Protein 7W27 (pdb70)

Radius of gyration: 15.45 Å; Cα contacts (8 Å, |Δi|>4): 98; chains: 1; bounding box: 29×30×53 Å

Structure (mmCIF, N/CA/C/O backbone):
data_7W27
#
_entry.id   7W27
#
_cell.length_a   51.680
_cell.length_b   61.592
_cell.length_c   135.881
_cell.angle_alpha   90.000
_cell.angle_beta   90.000
_cell.angle_gamma   90.000
#
_symmetry.space_group_name_H-M   'C 2 2 21'
#
loop_
_entity.id
_entity.type
_entity.pdbx_description
1 polymer "DNA (5'-D(P*GP*GP*AP*CP*CP*CP*AP*CP*GP*CP*AP*GP*C)-3')"
2 polymer "DNA (5'-D(P*GP*GP*CP*TP*GP*CP*GP*TP*GP*GP*GP*TP*C)-3')"
3 polymer 'BEN domain-containing protein 3'
4 water water
#
loop_
_atom_site.group_PDB
_atom_site.id
_atom_site.type_symbol
_atom_site.label_atom_id
_atom_site.label_alt_id
_atom_site.label_comp_id
_atom_site.label_asym_id
_atom_site.label_entity_id
_atom_site.label_seq_id
_atom_site.pdbx_PDB_ins_code
_atom_site.Cartn_x
_atom_site.Cartn_y
_atom_site.Cartn_z
_atom_site.occupancy
_atom_site.B_iso_or_equiv
_atom_site.auth_seq_id
_atom_site.auth_comp_id
_atom_site.auth_asym_id
_atom_site.auth_atom_id
_atom_site.pdbx_PDB_model_num
ATOM 537 N N . VAL C 3 1 ? 12.388 -7.070 14.901 1.00 83.13 715 VAL C N 1
ATOM 538 C CA . VAL C 3 1 ? 12.145 -5.921 14.036 1.00 80.80 715 VAL C CA 1
ATOM 539 C C . VAL C 3 1 ? 11.040 -6.244 13.028 1.00 78.48 715 VAL C C 1
ATOM 540 O O . VAL C 3 1 ? 11.265 -6.994 12.075 1.00 78.43 715 VAL C O 1
ATOM 544 N N . PRO C 3 2 ? 9.843 -5.699 13.254 1.00 75.08 716 PRO C N 1
ATOM 545 C CA . PRO C 3 2 ? 8.732 -5.948 12.324 1.00 73.22 716 PRO C CA 1
ATOM 546 C C . PRO C 3 2 ? 9.051 -5.449 10.921 1.00 70.63 716 PRO C C 1
ATOM 547 O O . PRO C 3 2 ? 9.681 -4.404 10.738 1.00 72.48 716 PRO C O 1
ATOM 551 N N . SER C 3 3 ? 8.601 -6.215 9.917 1.00 64.67 717 SER C N 1
ATOM 552 C CA . SER C 3 3 ? 8.870 -5.876 8.526 1.00 58.66 717 SER C CA 1
ATOM 553 C C . SER C 3 3 ? 8.004 -4.697 8.085 1.00 54.46 717 SER C C 1
ATOM 554 O O . SER C 3 3 ? 6.841 -4.593 8.487 1.00 54.66 717 SER C O 1
ATOM 557 N N . PRO C 3 4 ? 8.544 -3.804 7.249 1.00 49.98 718 PRO C N 1
ATOM 558 C CA . PRO C 3 4 ? 7.717 -2.718 6.698 1.00 47.13 718 PRO C CA 1
ATOM 559 C C . PRO C 3 4 ? 6.682 -3.192 5.687 1.00 44.35 718 PRO C C 1
ATOM 560 O O . PRO C 3 4 ? 5.757 -2.432 5.367 1.00 45.60 718 PRO C O 1
ATOM 564 N N . TYR C 3 5 ? 6.810 -4.412 5.170 1.00 37.93 719 TYR C N 1
ATOM 565 C CA . TYR C 3 5 ? 5.840 -4.958 4.231 1.00 33.06 719 TYR C CA 1
ATOM 566 C C . TYR C 3 5 ? 4.597 -5.511 4.913 1.00 32.73 719 TYR C C 1
ATOM 567 O O . TYR C 3 5 ? 3.688 -5.976 4.218 1.00 35.12 719 TYR C O 1
ATOM 576 N N . LEU C 3 6 ? 4.528 -5.484 6.242 1.00 32.14 720 LEU C N 1
ATOM 577 C CA . LEU C 3 6 ? 3.386 -6.080 6.918 1.00 34.11 720 LEU C CA 1
ATOM 578 C C . LEU C 3 6 ? 2.139 -5.246 6.655 1.00 34.06 720 LEU C C 1
ATOM 579 O O . LEU C 3 6 ? 2.197 -4.013 6.603 1.00 37.48 720 LEU C O 1
ATOM 584 N N . LEU C 3 7 ? 1.010 -5.928 6.468 1.00 31.85 721 LEU C N 1
ATOM 585 C CA . LEU C 3 7 ? -0.273 -5.285 6.230 1.00 32.52 721 LEU C CA 1
ATOM 586 C C . LEU C 3 7 ? -1.151 -5.420 7.468 1.00 34.35 721 LEU C C 1
ATOM 587 O O . LEU C 3 7 ? -1.194 -6.483 8.096 1.00 34.29 721 LEU C O 1
ATOM 592 N N . SER C 3 8 ? -1.842 -4.337 7.819 1.00 35.48 722 SER C N 1
ATOM 593 C CA . SER C 3 8 ? -2.770 -4.375 8.937 1.00 36.06 722 SER C CA 1
ATOM 594 C C . SER C 3 8 ? -3.937 -5.307 8.622 1.00 37.45 722 SER C C 1
ATOM 595 O O . SER C 3 8 ? -4.209 -5.637 7.465 1.00 33.98 722 SER C O 1
ATOM 598 N N . ASP C 3 9 ? -4.632 -5.734 9.676 1.00 36.94 723 ASP C N 1
ATOM 599 C CA . ASP C 3 9 ? -5.834 -6.539 9.486 1.00 40.51 723 ASP C CA 1
ATOM 600 C C . ASP C 3 9 ? -6.825 -5.836 8.568 1.00 39.66 723 ASP C C 1
ATOM 601 O O . ASP C 3 9 ? -7.448 -6.471 7.710 1.00 39.97 723 ASP C O 1
ATOM 606 N N . LYS C 3 10 ? -6.978 -4.519 8.734 1.00 37.43 724 LYS C N 1
ATOM 607 C CA . LYS C 3 10 ? -7.898 -3.766 7.891 1.00 34.37 724 LYS C CA 1
ATOM 608 C C . LYS C 3 10 ? -7.452 -3.785 6.434 1.00 33.63 724 LYS C C 1
ATOM 609 O O . LYS C 3 10 ? -8.277 -3.959 5.529 1.00 32.65 724 LYS C O 1
ATOM 615 N N . GLU C 3 11 ? -6.149 -3.618 6.185 1.00 31.61 725 GLU C N 1
ATOM 616 C CA . GLU C 3 11 ? -5.659 -3.651 4.811 1.00 31.77 725 GLU C CA 1
ATOM 617 C C . GLU C 3 11 ? -5.865 -5.023 4.184 1.00 31.64 725 GLU C C 1
ATOM 618 O O . GLU C 3 11 ? -6.274 -5.127 3.019 1.00 31.12 725 GLU C O 1
ATOM 624 N N . VAL C 3 12 ? -5.590 -6.084 4.940 1.00 30.00 726 VAL C N 1
ATOM 625 C CA . VAL C 3 12 ? -5.791 -7.437 4.428 1.00 27.91 726 VAL C CA 1
ATOM 626 C C . VAL C 3 12 ? -7.257 -7.651 4.088 1.00 28.65 726 VAL C C 1
ATOM 627 O O . VAL C 3 12 ? -7.595 -8.171 3.019 1.00 28.45 726 VAL C O 1
ATOM 631 N N . ARG C 3 13 ? -8.148 -7.243 4.995 1.00 27.60 727 ARG C N 1
ATOM 632 C CA . ARG C 3 13 ? -9.575 -7.399 4.748 1.00 32.34 727 ARG C CA 1
ATOM 633 C C . ARG C 3 13 ? -10.007 -6.663 3.483 1.00 32.83 727 ARG C C 1
ATOM 634 O O . ARG C 3 13 ? -10.749 -7.215 2.666 1.00 32.99 727 ARG C O 1
ATOM 642 N N . GLU C 3 14 ? -9.524 -5.432 3.282 1.00 29.31 728 GLU C N 1
ATOM 643 C CA . GLU C 3 14 ? -9.897 -4.699 2.073 1.00 29.44 728 GLU C CA 1
ATOM 644 C C . GLU C 3 14 ? -9.429 -5.403 0.804 1.00 28.64 728 GLU C C 1
ATOM 645 O O . GLU C 3 14 ? -10.096 -5.310 -0.237 1.00 30.98 728 GLU C O 1
ATOM 651 N N . ILE C 3 15 ? -8.289 -6.101 0.865 1.00 24.53 729 ILE C N 1
ATOM 652 C CA . ILE C 3 15 ? -7.827 -6.875 -0.286 1.00 23.79 729 ILE C CA 1
ATOM 653 C C . ILE C 3 15 ? -8.662 -8.140 -0.454 1.00 23.91 729 ILE C C 1
ATOM 654 O O . ILE C 3 15 ? -9.054 -8.497 -1.574 1.00 24.29 729 ILE C O 1
ATOM 659 N N . VAL C 3 16 ? -8.954 -8.833 0.653 1.00 23.71 730 VAL C N 1
ATOM 660 C CA . VAL C 3 16 ? -9.776 -10.042 0.592 1.00 24.19 730 VAL C CA 1
ATOM 661 C C . VAL C 3 16 ? -11.140 -9.732 -0.011 1.00 24.19 730 VAL C C 1
ATOM 662 O O . VAL C 3 16 ? -11.665 -10.497 -0.833 1.00 25.64 730 VAL C O 1
ATOM 666 N N . GLN C 3 17 ? -11.737 -8.611 0.393 1.00 25.56 731 GLN C N 1
ATOM 667 C CA . GLN C 3 17 ? -13.077 -8.259 -0.064 1.00 28.82 731 GLN C CA 1
ATOM 668 C C . GLN C 3 17 ? -13.146 -8.053 -1.570 1.00 28.29 731 GLN C C 1
ATOM 669 O O . GLN C 3 17 ? -14.237 -8.126 -2.141 1.00 30.63 731 GLN C O 1
ATOM 675 N N . GLN C 3 18 ? -12.013 -7.813 -2.225 1.00 27.60 732 GLN C N 1
ATOM 676 C CA . GLN C 3 18 ? -11.966 -7.660 -3.671 1.00 26.88 732 GLN C CA 1
ATOM 677 C C . GLN C 3 18 ? -11.494 -8.925 -4.371 1.00 24.74 732 GLN C C 1
ATOM 678 O O . GLN C 3 18 ? -11.474 -8.967 -5.605 1.00 27.31 732 GLN C O 1
ATOM 684 N N . SER C 3 19 ? -11.120 -9.953 -3.621 1.00 23.60 733 SER C N 1
ATOM 685 C CA . SER C 3 19 ? -10.476 -11.133 -4.184 1.00 22.23 733 SER C CA 1
ATOM 686 C C . SER C 3 19 ? -11.519 -12.147 -4.640 1.00 21.16 733 SER C C 1
ATOM 687 O O . SER C 3 19 ? -12.358 -12.593 -3.845 1.00 24.18 733 SER C O 1
ATOM 690 N N . LEU C 3 20 ? -11.443 -12.535 -5.914 1.00 20.78 734 LEU C N 1
ATOM 691 C CA . LEU C 3 20 ? -12.400 -13.484 -6.472 1.00 21.10 734 LEU C CA 1
ATOM 692 C C . LEU C 3 20 ? -12.125 -14.920 -6.053 1.00 18.18 734 LEU C C 1
ATOM 693 O O . LEU C 3 20 ? -13.036 -15.760 -6.123 1.00 22.09 734 LEU C O 1
ATOM 698 N N . SER C 3 21 ? -10.895 -15.218 -5.637 1.00 19.84 735 SER C N 1
ATOM 699 C CA . SER C 3 21 ? -10.453 -16.571 -5.351 1.00 19.08 735 SER C CA 1
ATOM 700 C C . SER C 3 21 ? -9.179 -16.441 -4.533 1.00 18.99 735 SER C C 1
ATOM 701 O O . SER C 3 21 ? -8.586 -15.362 -4.450 1.00 18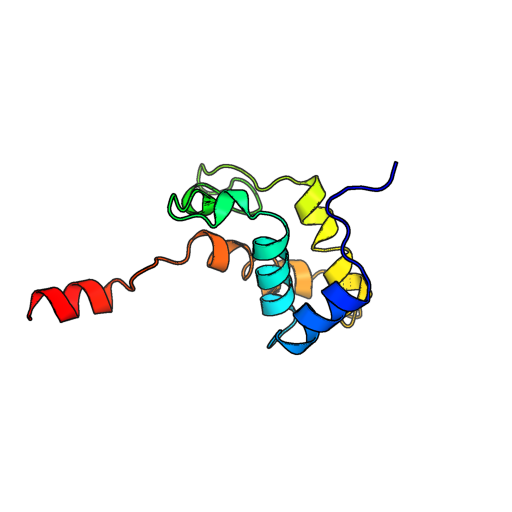.79 735 SER C O 1
ATOM 704 N N . VAL C 3 22 ? -8.750 -17.562 -3.943 1.00 17.61 736 VAL C N 1
ATOM 705 C CA . VAL C 3 22 ? -7.489 -17.559 -3.206 1.00 16.81 736 VAL C CA 1
ATOM 706 C C . VAL C 3 22 ? -6.326 -17.248 -4.144 1.00 16.50 736 VAL C C 1
ATOM 707 O O . VAL C 3 22 ? -5.383 -16.527 -3.771 1.00 17.06 736 VAL C O 1
ATOM 711 N N . GLY C 3 23 ? -6.401 -17.717 -5.393 1.00 17.94 737 GLY C N 1
ATOM 712 C CA . GLY C 3 23 ? -5.375 -17.371 -6.364 1.00 18.32 737 GLY C CA 1
ATOM 713 C C . GLY C 3 23 ? -5.344 -15.883 -6.666 1.00 16.74 737 GLY C C 1
ATOM 714 O O . GLY C 3 23 ? -4.272 -15.281 -6.743 1.00 17.22 737 GLY C O 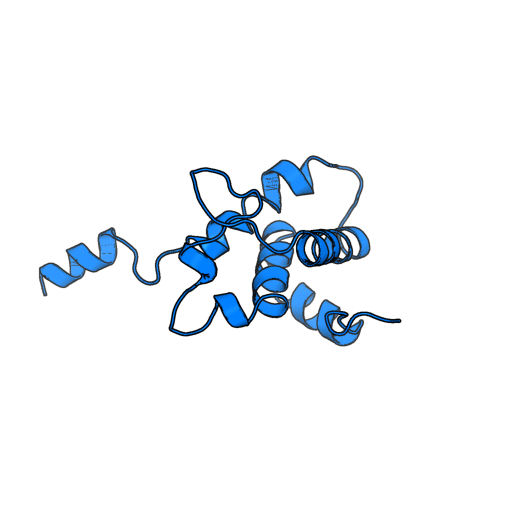1
ATOM 715 N N . ASN C 3 24 ? -6.521 -15.264 -6.814 1.00 18.26 738 ASN C N 1
ATOM 716 C CA . ASN C 3 24 ? -6.579 -13.818 -7.036 1.00 18.75 738 ASN C CA 1
ATOM 717 C C . ASN C 3 24 ? -6.081 -13.048 -5.813 1.00 16.02 738 ASN C C 1
ATOM 718 O O . ASN C 3 24 ? -5.434 -12.003 -5.951 1.00 18.30 738 ASN C O 1
ATOM 723 N N . PHE C 3 25 ? -6.349 -13.554 -4.608 1.00 15.92 739 PHE C N 1
ATOM 724 C CA . PHE C 3 25 ? -5.806 -12.928 -3.402 1.00 17.30 739 PHE C CA 1
ATOM 725 C C . PHE C 3 25 ? -4.282 -12.896 -3.453 1.00 16.65 739 PHE C C 1
ATOM 726 O O . PHE C 3 25 ? -3.659 -11.858 -3.187 1.00 17.70 739 PHE C O 1
ATOM 734 N N . ALA C 3 26 ? -3.664 -14.028 -3.815 1.00 17.45 740 ALA C N 1
ATOM 735 C CA . ALA C 3 26 ? -2.210 -14.065 -3.948 1.00 16.71 740 ALA C CA 1
ATOM 736 C C . ALA C 3 26 ? -1.715 -13.032 -4.954 1.00 18.32 740 ALA C C 1
ATOM 737 O O . ALA C 3 26 ? -0.718 -12.335 -4.703 1.00 18.56 740 ALA C O 1
ATOM 739 N N . ALA C 3 27 ? -2.387 -12.929 -6.105 1.00 17.08 741 ALA C N 1
ATOM 740 C CA . ALA C 3 27 ? -1.985 -11.946 -7.111 1.00 18.45 741 ALA C CA 1
ATOM 741 C C . ALA C 3 27 ? -2.152 -10.516 -6.615 1.00 17.25 741 ALA C C 1
ATOM 742 O O . ALA C 3 27 ? -1.324 -9.643 -6.923 1.00 19.40 741 ALA C O 1
ATOM 744 N N . ARG C 3 28 ? -3.235 -10.237 -5.882 1.00 17.42 742 ARG C N 1
ATOM 745 C CA . ARG C 3 28 ? -3.420 -8.886 -5.360 1.00 18.99 742 ARG C CA 1
ATOM 746 C C . ARG C 3 28 ? -2.360 -8.558 -4.313 1.00 18.78 742 ARG C C 1
ATOM 747 O O . ARG C 3 28 ? -1.859 -7.426 -4.263 1.00 21.12 742 ARG C O 1
ATOM 755 N N . LEU C 3 29 ? -1.970 -9.551 -3.497 1.00 17.17 743 LEU C N 1
ATOM 756 C CA . LEU C 3 29 ? -0.902 -9.326 -2.524 1.00 18.91 743 LEU C CA 1
ATOM 757 C C . LEU C 3 29 ? 0.420 -9.064 -3.234 1.00 18.81 743 LEU C C 1
ATOM 758 O O . LEU C 3 29 ? 1.215 -8.219 -2.799 1.00 19.01 743 LEU C O 1
ATOM 763 N N . LEU C 3 30 ? 0.674 -9.794 -4.326 1.00 19.34 744 LEU C N 1
ATOM 764 C CA . LEU C 3 30 ? 1.866 -9.563 -5.138 1.00 17.84 744 LEU C CA 1
ATOM 765 C C . LEU C 3 30 ? 1.959 -8.101 -5.572 1.00 17.45 744 LEU C C 1
ATOM 766 O O . LEU C 3 30 ? 3.004 -7.457 -5.412 1.00 19.49 744 LEU C O 1
ATOM 771 N N . VAL C 3 31 ? 0.866 -7.556 -6.118 1.00 18.90 745 VAL C N 1
ATOM 772 C CA . VAL C 3 31 ? 0.880 -6.165 -6.573 1.00 20.53 745 VAL C CA 1
ATOM 773 C C . VAL C 3 31 ? 1.137 -5.215 -5.408 1.00 20.69 745 VAL C C 1
ATOM 774 O O . VAL C 3 31 ? 1.914 -4.261 -5.528 1.00 23.27 745 VAL C O 1
ATOM 778 N N . ARG C 3 32 ? 0.503 -5.472 -4.261 1.00 21.08 746 ARG C N 1
ATOM 779 C CA . ARG C 3 32 ? 0.639 -4.608 -3.094 1.00 22.35 746 ARG C CA 1
ATOM 780 C C . ARG C 3 32 ? 2.051 -4.657 -2.517 1.00 22.54 746 ARG C C 1
ATOM 781 O O . ARG C 3 32 ? 2.579 -3.634 -2.060 1.00 25.56 746 ARG C O 1
ATOM 789 N N . LEU C 3 33 ? 2.675 -5.837 -2.524 1.00 23.95 7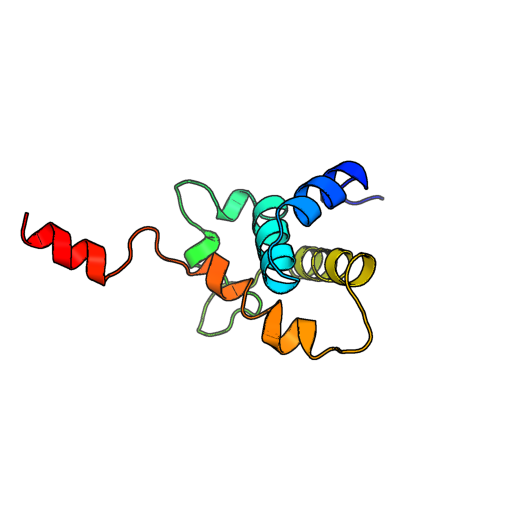47 LEU C N 1
ATOM 790 C CA . LEU C 3 33 ? 3.978 -6.032 -1.894 1.00 22.48 747 LEU C CA 1
ATOM 791 C C . LEU C 3 33 ? 5.163 -5.767 -2.813 1.00 24.19 747 LEU C C 1
ATOM 792 O O . LEU C 3 33 ? 6.287 -5.608 -2.307 1.00 24.73 747 LEU C O 1
ATOM 797 N N . PHE C 3 34 ? 4.948 -5.714 -4.131 1.00 24.73 748 PHE C N 1
ATOM 798 C CA . PHE C 3 34 ? 6.003 -5.464 -5.116 1.00 24.38 748 PHE C CA 1
ATOM 799 C C . PHE C 3 34 ? 5.660 -4.258 -5.990 1.00 24.85 748 PHE C C 1
ATOM 800 O O . PHE C 3 34 ? 5.644 -4.367 -7.223 1.00 22.88 748 PHE C O 1
ATOM 808 N N . PRO C 3 35 ? 5.388 -3.091 -5.395 1.00 26.77 749 PRO C N 1
ATOM 809 C CA . PRO C 3 35 ? 5.040 -1.924 -6.229 1.00 28.49 749 PRO C CA 1
ATOM 810 C C . PRO C 3 35 ? 6.096 -1.588 -7.270 1.00 29.87 749 PRO C C 1
ATOM 811 O O . PRO C 3 35 ? 5.753 -1.131 -8.369 1.00 30.19 749 PRO C O 1
ATOM 815 N N . GLU C 3 36 ? 7.373 -1.827 -6.967 1.00 30.7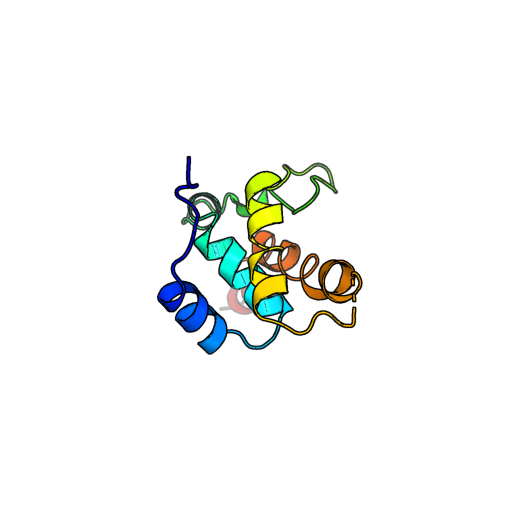2 750 GLU C N 1
ATOM 816 C CA . GLU C 3 36 ? 8.438 -1.512 -7.911 1.00 30.65 750 GLU C CA 1
ATOM 817 C C . GLU C 3 36 ? 8.320 -2.312 -9.207 1.00 30.14 750 GLU C C 1
ATOM 818 O O . GLU C 3 36 ? 8.926 -1.928 -10.218 1.00 30.82 750 GLU C O 1
ATOM 824 N N . LEU C 3 37 ? 7.547 -3.405 -9.211 1.00 26.27 751 LEU C N 1
ATOM 825 C CA . LEU C 3 37 ? 7.391 -4.217 -10.413 1.00 25.40 751 LEU C CA 1
ATOM 826 C C . LEU C 3 37 ? 6.169 -3.843 -11.239 1.00 27.12 751 LEU C C 1
ATOM 827 O O . LEU C 3 37 ? 6.014 -4.356 -12.356 1.00 26.50 751 LEU C O 1
ATOM 832 N N . PHE C 3 38 ? 5.314 -2.959 -10.731 1.00 25.13 752 PHE C N 1
ATOM 833 C CA . PHE C 3 38 ? 4.035 -2.652 -11.360 1.00 25.48 752 PHE C CA 1
ATOM 834 C C . PHE C 3 38 ? 3.899 -1.175 -11.714 1.00 29.16 752 PHE C C 1
ATOM 835 O O . PHE C 3 38 ? 2.790 -0.640 -11.779 1.00 30.72 752 PHE C O 1
ATOM 843 N N . THR C 3 39 ? 5.027 -0.508 -11.945 1.00 31.43 753 THR C N 1
ATOM 844 C CA . THR C 3 39 ? 5.030 0.835 -12.497 1.00 32.66 753 THR C CA 1
ATOM 845 C C . THR C 3 39 ? 4.861 0.757 -14.009 1.00 34.73 753 THR C C 1
ATOM 846 O O . THR C 3 39 ? 4.712 -0.323 -14.590 1.00 35.14 753 THR C O 1
ATOM 850 N N . ALA C 3 40 ? 4.912 1.918 -14.665 1.00 36.59 754 ALA C N 1
ATOM 851 C CA . ALA C 3 40 ? 4.843 1.934 -16.121 1.00 37.92 754 ALA C CA 1
ATOM 852 C C . ALA C 3 40 ? 6.047 1.261 -16.777 1.00 39.39 754 ALA C C 1
ATOM 853 O O . ALA C 3 40 ? 5.977 0.932 -17.967 1.00 41.19 754 ALA C O 1
ATOM 855 N N . GLU C 3 41 ? 7.140 1.033 -16.036 1.00 39.00 755 GLU C N 1
ATOM 856 C CA . GLU C 3 41 ? 8.264 0.284 -16.596 1.00 41.08 755 GLU C CA 1
ATOM 857 C C . GLU C 3 41 ? 7.966 -1.202 -16.738 1.00 37.31 755 GLU C C 1
ATOM 858 O O . GLU C 3 41 ? 8.673 -1.889 -17.484 1.00 39.49 755 GLU C O 1
ATOM 864 N N . ASN C 3 42 ? 6.975 -1.720 -16.015 1.00 33.29 756 ASN C N 1
ATOM 865 C CA . ASN C 3 42 ? 6.599 -3.131 -16.104 1.00 33.03 756 ASN C CA 1
ATOM 866 C C . ASN C 3 42 ? 7.789 -4.057 -15.854 1.00 30.83 756 ASN C C 1
ATOM 867 O O . ASN C 3 42 ? 8.027 -5.019 -16.587 1.00 31.00 756 ASN C O 1
ATOM 872 N N . LEU C 3 43 ? 8.547 -3.766 -14.792 1.00 29.68 757 LEU C N 1
ATOM 873 C CA . LEU C 3 43 ? 9.670 -4.635 -14.453 1.00 29.28 757 LEU C CA 1
ATOM 874 C C . LEU C 3 43 ? 9.215 -6.048 -14.107 1.00 26.27 757 LEU C C 1
ATOM 875 O O . LEU C 3 43 ? 10.019 -6.985 -14.207 1.00 28.00 757 LEU C O 1
ATOM 880 N N . ARG C 3 44 ? 7.938 -6.211 -13.728 1.00 24.35 758 ARG C N 1
ATOM 881 C CA . ARG C 3 44 ? 7.346 -7.524 -13.475 1.00 21.65 758 ARG C CA 1
ATOM 882 C C . ARG C 3 44 ? 7.599 -8.507 -14.612 1.00 24.83 758 ARG C C 1
ATOM 883 O O . ARG C 3 44 ? 7.692 -9.718 -14.374 1.00 23.89 758 ARG C O 1
ATOM 891 N N . LEU C 3 45 ? 7.671 -8.018 -15.855 1.00 24.05 759 LEU C N 1
ATOM 892 C CA . LEU C 3 45 ? 7.846 -8.902 -17.003 1.00 25.16 759 LEU C CA 1
ATOM 893 C C . LEU C 3 45 ? 9.168 -9.648 -16.959 1.00 26.58 759 LEU C C 1
ATOM 894 O O . LEU C 3 45 ? 9.330 -10.641 -17.678 1.00 27.71 759 LEU C O 1
ATOM 899 N N . GLN C 3 46 ? 10.114 -9.188 -16.147 1.00 27.41 760 GLN C N 1
ATOM 900 C CA . GLN C 3 46 ? 11.411 -9.833 -16.025 1.00 28.23 760 GLN C CA 1
ATOM 901 C C . GLN C 3 46 ? 11.473 -10.840 -14.883 1.00 25.11 760 GLN C C 1
ATOM 902 O O . GLN C 3 46 ? 12.531 -11.440 -14.672 1.00 27.70 760 GLN C O 1
ATOM 908 N N . TYR C 3 47 ? 10.384 -11.037 -14.144 1.00 24.57 761 TYR C N 1
ATOM 909 C CA . TYR C 3 47 ? 10.384 -11.857 -12.940 1.00 25.01 761 TYR C CA 1
ATOM 910 C C . TYR C 3 47 ? 9.330 -12.945 -13.024 1.00 24.07 761 TYR C C 1
ATOM 911 O O . TYR C 3 47 ? 8.286 -12.776 -13.660 1.00 24.40 761 TYR C O 1
ATOM 920 N N . ASN C 3 48 ? 9.596 -14.053 -12.328 1.00 21.71 762 ASN C N 1
ATOM 921 C CA . ASN C 3 48 ? 8.547 -14.980 -11.918 1.00 22.11 762 ASN C CA 1
ATOM 922 C C . ASN C 3 48 ? 8.890 -15.498 -10.523 1.00 19.83 762 ASN C C 1
ATOM 923 O O . ASN C 3 48 ? 9.889 -15.099 -9.910 1.00 21.86 762 ASN C O 1
ATOM 928 N N . HIS C 3 49 ? 8.054 -16.389 -9.999 1.00 19.45 763 HIS C N 1
ATOM 929 C CA . HIS C 3 49 ? 8.221 -16.749 -8.594 1.00 18.94 763 HIS C CA 1
ATOM 930 C C . HIS C 3 49 ? 9.501 -17.534 -8.327 1.00 19.81 763 HIS C C 1
ATOM 931 O O . HIS C 3 49 ? 9.968 -17.556 -7.183 1.00 23.77 763 HIS C O 1
ATOM 938 N N . SER C 3 50 ? 10.073 -18.181 -9.342 1.00 22.01 764 SER C N 1
ATOM 939 C CA . SER C 3 50 ? 11.144 -19.147 -9.131 1.00 23.86 764 SER C CA 1
ATOM 940 C C . SER C 3 50 ? 12.431 -18.830 -9.877 1.00 23.34 764 SER C C 1
ATOM 941 O O . SER C 3 50 ? 13.449 -19.494 -9.631 1.00 25.96 764 SER C O 1
ATOM 944 N N . GLY C 3 51 ? 12.419 -17.856 -10.786 1.00 25.57 765 GLY C N 1
ATOM 945 C CA . GLY C 3 51 ? 13.534 -17.675 -11.688 1.00 27.06 765 GLY C CA 1
ATOM 946 C C . GLY C 3 51 ? 13.592 -18.674 -12.822 1.00 27.96 765 GLY C C 1
ATOM 947 O O . GLY C 3 51 ? 14.623 -18.760 -13.499 1.00 31.36 765 GLY C O 1
ATOM 948 N N . ALA C 3 52 ? 12.522 -19.438 -13.041 1.00 28.64 766 ALA C N 1
ATOM 949 C CA . ALA C 3 52 ? 12.465 -20.369 -14.158 1.00 28.22 766 ALA C CA 1
ATOM 950 C C . ALA C 3 52 ? 12.461 -19.598 -15.471 1.00 28.57 766 ALA C C 1
ATOM 951 O O . ALA C 3 52 ? 12.179 -18.398 -15.515 1.00 28.98 766 ALA C O 1
ATOM 953 N N . CYS C 3 53 ? 12.774 -20.313 -16.553 1.00 29.46 767 CYS C N 1
ATOM 954 C CA . CYS C 3 53 ? 12.781 -19.736 -17.901 1.00 33.25 767 CYS C CA 1
ATOM 955 C C . CYS C 3 53 ? 13.733 -18.542 -17.995 1.00 38.42 767 CYS C C 1
ATOM 956 O O . CYS C 3 53 ? 13.449 -17.551 -18.669 1.00 40.74 767 CYS C O 1
ATOM 959 N N . ASN C 3 54 ? 14.864 -18.638 -17.292 1.00 42.52 768 ASN C N 1
ATOM 960 C CA . ASN C 3 54 ? 15.932 -17.633 -17.332 1.00 44.64 768 ASN C CA 1
ATOM 961 C C . ASN C 3 54 ? 15.444 -16.238 -16.950 1.00 41.48 768 ASN C C 1
ATOM 962 O O . ASN C 3 54 ? 15.879 -15.233 -17.515 1.00 45.33 768 ASN C O 1
ATOM 967 N N . LYS C 3 55 ? 14.545 -16.167 -15.978 1.00 35.62 769 LYS C N 1
ATOM 968 C CA . LYS C 3 55 ? 14.071 -14.892 -15.465 1.00 32.47 769 LYS C CA 1
ATOM 969 C C . LYS C 3 55 ? 14.584 -14.674 -14.046 1.00 32.28 769 LYS C C 1
ATOM 970 O O . LYS C 3 55 ? 15.173 -15.564 -13.428 1.00 33.61 769 LYS C O 1
ATOM 976 N N . LYS C 3 56 ? 14.403 -13.450 -13.560 1.00 31.25 770 LYS C N 1
ATOM 977 C CA . LYS C 3 56 ? 14.727 -13.122 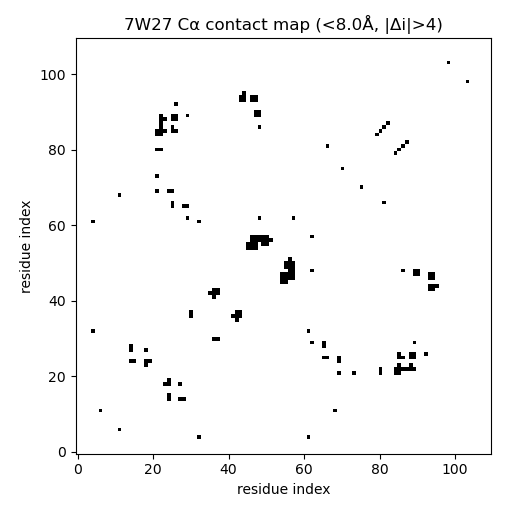-12.182 1.00 30.34 770 LYS C CA 1
ATOM 978 C C . LYS C 3 56 ? 13.664 -13.690 -11.252 1.00 28.63 770 LYS C C 1
ATOM 979 O O . LYS C 3 56 ? 12.517 -13.926 -11.646 1.00 28.83 770 LYS C O 1
ATOM 985 N N . GLN C 3 57 ? 14.057 -13.900 -9.999 1.00 28.14 771 GLN C N 1
ATOM 986 C CA . GLN C 3 57 ? 13.207 -14.526 -8.998 1.00 28.21 771 GLN C CA 1
ATOM 987 C C . GLN C 3 57 ? 12.625 -13.466 -8.069 1.00 23.64 771 GLN C C 1
ATOM 988 O O . GLN C 3 57 ? 13.353 -12.583 -7.596 1.00 24.62 771 GLN C O 1
ATOM 994 N N . LEU C 3 58 ? 11.317 -13.549 -7.811 1.00 21.80 772 LEU C N 1
ATOM 995 C CA . LEU C 3 58 ? 10.692 -12.639 -6.854 1.00 21.04 772 LEU C CA 1
ATOM 996 C C . LEU C 3 58 ? 11.341 -12.815 -5.490 1.00 20.66 772 LEU C C 1
ATOM 997 O O . LEU C 3 58 ? 11.661 -13.938 -5.087 1.00 22.01 772 LEU C O 1
ATOM 1002 N N . ASP C 3 59 ? 11.549 -11.690 -4.781 1.00 20.73 773 ASP C N 1
ATOM 1003 C CA . ASP C 3 59 ? 12.060 -11.682 -3.407 1.00 20.75 773 ASP C CA 1
ATOM 1004 C C . ASP C 3 59 ? 11.502 -12.858 -2.616 1.00 23.07 773 ASP C C 1
ATOM 1005 O O . ASP C 3 59 ? 10.307 -12.871 -2.296 1.00 21.73 773 ASP C O 1
ATOM 1010 N N . PRO C 3 60 ? 12.327 -13.858 -2.278 1.00 21.06 774 PRO C N 1
ATOM 1011 C CA . PRO C 3 60 ? 11.793 -15.013 -1.534 1.00 20.41 774 PRO C CA 1
ATOM 1012 C C . PRO C 3 60 ? 11.155 -14.642 -0.218 1.00 21.24 774 PRO C C 1
ATOM 1013 O O . PRO C 3 60 ? 10.195 -15.298 0.189 1.00 20.47 774 PRO C O 1
ATOM 1017 N N . THR C 3 61 ? 11.637 -13.598 0.459 1.00 20.96 775 THR C N 1
ATOM 1018 C CA . THR C 3 61 ? 11.059 -13.258 1.754 1.00 21.28 775 THR C CA 1
ATOM 1019 C C . THR C 3 61 ? 9.650 -12.696 1.598 1.00 19.16 775 THR C C 1
ATOM 1020 O O . THR C 3 61 ? 8.744 -13.054 2.358 1.00 21.10 775 THR C O 1
ATOM 1024 N N . ARG C 3 62 ? 9.421 -11.867 0.583 1.00 19.67 776 ARG C N 1
ATOM 1025 C CA . ARG C 3 62 ? 8.059 -11.392 0.364 1.00 21.22 776 ARG C CA 1
ATOM 1026 C C . ARG C 3 62 ? 7.159 -12.481 -0.208 1.00 20.85 776 ARG C C 1
ATOM 1027 O O . ARG C 3 62 ? 5.948 -12.459 0.032 1.00 20.23 776 ARG C O 1
ATOM 1035 N N . LEU C 3 63 ? 7.711 -13.427 -0.975 1.00 19.52 777 LEU C N 1
ATOM 1036 C CA . LEU C 3 63 ? 6.887 -14.549 -1.419 1.00 20.00 777 LEU C CA 1
ATOM 1037 C C . LEU C 3 63 ? 6.407 -15.373 -0.226 1.00 21.21 777 LEU C C 1
ATOM 1038 O O . LEU C 3 63 ? 5.248 -15.800 -0.192 1.00 20.85 777 LEU C O 1
ATOM 1043 N N . ARG C 3 64 ? 7.276 -15.587 0.776 1.00 19.77 778 ARG C N 1
ATOM 1044 C CA . ARG C 3 64 ? 6.841 -16.264 2.000 1.00 19.74 778 ARG C CA 1
ATOM 1045 C C . ARG C 3 64 ? 5.762 -15.467 2.716 1.00 21.84 778 ARG C C 1
ATOM 1046 O O . ARG C 3 64 ? 4.846 -16.050 3.308 1.00 21.62 778 ARG C O 1
ATOM 1054 N N . LEU C 3 65 ? 5.865 -14.134 2.689 1.00 19.78 779 LEU C N 1
ATOM 1055 C CA . LEU C 3 65 ? 4.841 -13.299 3.310 1.00 19.87 779 LEU C CA 1
ATOM 1056 C C . LEU C 3 65 ? 3.502 -13.436 2.596 1.00 21.87 779 LEU C C 1
ATOM 1057 O O . LEU C 3 65 ? 2.451 -13.458 3.245 1.00 20.54 779 LEU C O 1
ATOM 1062 N N . ILE C 3 66 ? 3.507 -13.498 1.261 1.00 19.54 780 ILE C N 1
ATOM 1063 C CA . ILE C 3 66 ? 2.248 -13.716 0.547 1.00 18.30 780 ILE C CA 1
ATOM 1064 C C . ILE C 3 66 ? 1.609 -15.014 1.008 1.00 19.46 780 ILE C C 1
ATOM 1065 O O . ILE C 3 66 ? 0.410 -15.064 1.318 1.00 19.23 780 ILE C O 1
ATOM 1070 N N . ARG C 3 67 ? 2.413 -16.083 1.075 1.00 18.17 781 ARG C N 1
ATOM 1071 C CA A ARG C 3 67 ? 1.890 -17.369 1.514 0.89 19.08 781 ARG C CA 1
ATOM 1072 C CA B ARG C 3 67 ? 1.889 -17.372 1.514 0.11 19.15 781 ARG C CA 1
ATOM 1073 C C . ARG C 3 67 ? 1.367 -17.291 2.940 1.00 19.46 781 ARG C C 1
ATOM 1074 O O . ARG C 3 67 ? 0.332 -17.894 3.265 1.00 20.06 781 ARG C O 1
ATOM 1089 N N . HIS C 3 68 ? 2.063 -16.543 3.803 1.00 18.24 782 HIS C N 1
ATOM 1090 C CA . HIS C 3 68 ? 1.605 -16.348 5.175 1.00 20.67 782 HIS C CA 1
ATOM 1091 C C . HIS C 3 68 ? 0.195 -15.756 5.214 1.00 19.75 782 HIS C C 1
ATOM 1092 O O . HIS C 3 68 ? -0.686 -16.258 5.935 1.00 22.66 782 HIS C O 1
ATOM 1099 N N . TYR C 3 69 ? -0.048 -14.690 4.434 1.00 19.22 783 TYR C N 1
ATOM 1100 C CA . TYR C 3 69 ? -1.380 -14.075 4.421 1.00 20.02 783 TYR C CA 1
ATOM 1101 C C . TYR C 3 69 ? -2.427 -15.004 3.816 1.00 19.53 783 TYR C C 1
ATOM 1102 O O . TYR C 3 69 ? -3.558 -15.087 4.318 1.00 21.50 783 TYR C O 1
ATOM 1111 N N . VAL C 3 70 ? -2.082 -15.689 2.724 1.00 18.71 784 VAL C N 1
ATOM 1112 C CA . VAL C 3 70 ? -2.996 -16.668 2.146 1.00 20.20 784 VAL C CA 1
ATOM 1113 C C . VAL C 3 70 ? -3.412 -17.685 3.199 1.00 22.37 784 VAL C C 1
ATOM 1114 O O . VAL C 3 70 ? -4.599 -17.999 3.351 1.00 22.70 784 VAL C O 1
ATOM 1118 N N . GLU C 3 71 ? -2.437 -18.208 3.949 1.00 22.01 785 GLU C N 1
ATOM 1119 C CA . GLU C 3 71 ? -2.709 -19.270 4.910 1.00 25.13 785 GLU C CA 1
ATOM 1120 C C . GLU C 3 71 ? -3.376 -18.757 6.173 1.00 28.10 785 GLU C C 1
ATOM 1121 O O . GLU C 3 71 ? -4.002 -19.544 6.897 1.00 32.45 785 GLU C O 1
ATOM 1127 N N . ALA C 3 72 ? -3.278 -17.460 6.445 1.00 25.45 786 ALA C N 1
ATOM 1128 C CA . ALA C 3 72 ? -3.972 -16.883 7.585 1.00 27.26 786 ALA C CA 1
ATOM 1129 C C . ALA C 3 72 ? -5.449 -16.634 7.303 1.00 25.45 786 ALA C C 1
ATOM 1130 O O . ALA C 3 72 ? -6.246 -16.592 8.250 1.00 32.83 786 ALA C O 1
ATOM 1132 N N . VAL C 3 73 ? -5.833 -16.494 6.033 1.00 23.21 787 VAL C N 1
ATOM 1133 C CA . VAL C 3 73 ? -7.183 -16.091 5.645 1.00 23.17 787 VAL C CA 1
ATOM 1134 C C . VAL C 3 73 ? -7.995 -17.268 5.102 1.00 23.06 787 VAL C C 1
ATOM 1135 O O . VAL C 3 73 ? -9.139 -17.487 5.507 1.00 26.14 787 VAL C O 1
ATOM 1139 N N . TYR C 3 74 ? -7.432 -18.018 4.167 1.00 21.01 788 TYR C N 1
ATOM 1140 C CA . TYR C 3 74 ? -8.191 -18.990 3.394 1.00 20.12 788 TYR C CA 1
ATOM 1141 C C . TYR C 3 74 ? -8.087 -20.385 4.010 1.00 19.23 788 TYR C C 1
ATOM 1142 O O . TYR C 3 74 ? -7.236 -20.651 4.868 1.00 22.87 788 TYR C O 1
ATOM 1151 N N . PRO C 3 75 ? -8.952 -21.315 3.587 1.00 22.10 789 PRO C N 1
ATOM 1152 C CA . PRO C 3 75 ? -8.914 -22.673 4.150 1.00 23.36 789 PRO C CA 1
ATOM 1153 C C . PRO C 3 75 ? -7.560 -23.332 3.941 1.00 24.88 789 PRO C C 1
ATOM 1154 O O . PRO C 3 75 ? -6.888 -23.118 2.930 1.00 26.30 789 PRO C O 1
ATOM 1158 N N . VAL C 3 76 ? -7.170 -24.169 4.901 1.00 27.00 790 VAL C N 1
ATOM 1159 C CA . VAL C 3 76 ? -5.849 -24.790 4.866 1.00 29.26 790 VAL C CA 1
ATOM 1160 C C . VAL C 3 76 ? -5.883 -26.294 4.608 1.00 28.73 790 VAL C C 1
ATOM 1161 O O . VAL C 3 76 ? -4.810 -26.915 4.545 1.00 30.50 790 VAL C O 1
ATOM 1165 N N . GLU C 3 77 ? -7.069 -26.894 4.417 1.00 27.70 791 GLU C N 1
ATOM 1166 C CA . GLU C 3 77 ? -7.164 -28.353 4.300 1.00 29.15 791 GLU C CA 1
ATOM 1167 C C . GLU C 3 77 ? -6.342 -28.900 3.139 1.00 26.74 791 GLU C C 1
ATOM 1168 O O . GLU C 3 77 ? -5.891 -30.053 3.186 1.00 27.76 791 GLU C O 1
ATOM 1174 N N . LYS C 3 78 ? -6.157 -28.115 2.078 1.00 26.40 792 LYS C N 1
ATOM 1175 C CA . LYS C 3 78 ? -5.307 -28.558 0.977 1.00 25.33 792 LYS C CA 1
ATOM 1176 C C . LYS C 3 78 ? -4.309 -27.477 0.606 1.00 23.89 792 LYS C C 1
ATOM 1177 O O . LYS C 3 78 ? -4.077 -27.193 -0.578 1.00 21.89 792 LYS C O 1
ATOM 1196 N N . GLU C 3 80 ? -1.046 -27.196 0.513 1.00 22.10 794 GLU C N 1
ATOM 1197 C CA . GLU C 3 80 ? 0.087 -27.446 -0.372 1.00 22.55 794 GLU C CA 1
ATOM 1198 C C . GLU C 3 80 ? -0.337 -27.365 -1.825 1.00 20.33 794 GLU C C 1
ATOM 1199 O O . GLU C 3 80 ? 0.342 -26.729 -2.646 1.00 21.63 794 GLU C O 1
ATOM 1205 N N . GLU C 3 81 ? -1.472 -27.977 -2.150 1.00 18.75 795 GLU C N 1
ATOM 1206 C CA . GLU C 3 81 ? -1.971 -27.969 -3.522 1.00 18.59 795 GLU C CA 1
ATOM 1207 C C . GLU C 3 81 ? -2.482 -26.588 -3.920 1.00 17.43 795 GLU C C 1
ATOM 1208 O O . GLU C 3 81 ? -2.296 -26.166 -5.067 1.00 20.92 795 GLU C O 1
ATOM 1214 N N . VAL C 3 82 ? -3.143 -25.869 -2.998 1.00 19.72 796 VAL C N 1
ATOM 1215 C CA . VAL C 3 82 ? -3.617 -24.522 -3.321 1.00 20.56 796 VAL C CA 1
ATOM 1216 C C . VAL C 3 82 ? -2.440 -23.625 -3.673 1.00 20.65 796 VAL C C 1
ATOM 1217 O O . VAL C 3 82 ? -2.459 -22.915 -4.686 1.00 19.36 796 VAL C O 1
ATOM 1221 N N . TRP C 3 83 ? -1.379 -23.671 -2.861 1.00 19.01 797 TRP C N 1
ATOM 1222 C CA . TRP C 3 83 ? -0.220 -22.830 -3.140 1.00 19.77 797 TRP C CA 1
ATOM 1223 C C . TRP C 3 83 ? 0.422 -23.221 -4.470 1.00 20.03 797 TRP C C 1
ATOM 1224 O O . TRP C 3 83 ? 0.694 -22.364 -5.326 1.00 21.44 797 TRP C O 1
ATOM 1235 N N . HIS C 3 84 ? 0.628 -24.523 -4.681 1.00 20.70 798 HIS C N 1
ATOM 1236 C CA . HIS C 3 84 ? 1.391 -24.982 -5.840 1.00 23.01 798 HIS C CA 1
ATOM 1237 C C . HIS C 3 84 ? 0.601 -24.808 -7.137 1.00 20.29 798 HIS C C 1
ATOM 1238 O O . HIS C 3 84 ? 1.168 -24.395 -8.161 1.00 21.65 798 HIS C O 1
ATOM 1245 N N . TYR C 3 85 ? -0.710 -25.097 -7.115 1.00 20.20 799 TYR C N 1
ATOM 1246 C CA . TYR C 3 85 ? -1.488 -25.162 -8.355 1.00 22.71 799 TYR C CA 1
ATOM 1247 C C . TYR C 3 85 ? -2.390 -23.960 -8.602 1.00 20.20 799 TYR C C 1
ATOM 1248 O O . TYR C 3 85 ? -2.841 -23.773 -9.741 1.00 23.11 799 TYR C O 1
ATOM 1257 N N . GLU C 3 86 ? -2.680 -23.152 -7.580 1.00 19.83 800 GLU C N 1
ATOM 1258 C CA . GLU C 3 86 ? -3.551 -21.987 -7.719 1.00 20.31 800 GLU C CA 1
ATOM 1259 C C . GLU C 3 86 ? -2.774 -20.692 -7.510 1.00 19.15 800 GLU C C 1
ATOM 1260 O O . GLU C 3 86 ? -2.756 -19.819 -8.386 1.00 19.27 800 GLU C O 1
ATOM 1266 N N . CYS C 3 87 ? -2.112 -20.543 -6.361 1.00 17.70 801 CYS C N 1
ATOM 1267 C CA . CYS C 3 87 ? -1.507 -19.257 -6.020 1.00 17.39 801 CYS C CA 1
ATOM 1268 C C . CYS C 3 87 ? -0.256 -18.998 -6.857 1.00 17.88 801 CYS C C 1
ATOM 1269 O O . CYS C 3 87 ? -0.099 -17.910 -7.427 1.00 17.91 801 CYS C O 1
ATOM 1272 N N . ILE C 3 88 ? 0.667 -19.972 -6.910 1.00 17.54 802 ILE C N 1
ATOM 1273 C CA . ILE C 3 88 ? 1.887 -19.792 -7.705 1.00 16.56 802 ILE C CA 1
ATOM 1274 C C . ILE C 3 88 ? 1.567 -19.486 -9.164 1.00 18.13 802 ILE C C 1
ATOM 1275 O O . ILE C 3 88 ? 2.093 -18.492 -9.694 1.00 18.01 802 ILE C O 1
ATOM 1280 N N . PRO C 3 89 ? 0.704 -20.238 -9.849 1.00 17.81 803 PRO C N 1
ATOM 1281 C CA . PRO C 3 89 ? 0.411 -19.868 -11.243 1.00 18.56 803 PRO C CA 1
ATOM 1282 C C . PRO C 3 89 ? -0.274 -18.522 -11.379 1.00 18.48 803 PRO C C 1
ATOM 1283 O O . PRO C 3 89 ? -0.053 -17.821 -12.384 1.00 17.97 803 PRO C O 1
ATOM 1287 N N . SER C 3 90 ? -1.085 -18.126 -10.395 1.00 16.93 804 SER C N 1
ATOM 1288 C CA A SER C 3 90 ? -1.724 -16.817 -10.468 0.58 16.42 804 SER C CA 1
ATOM 1289 C CA B SER C 3 90 ? -1.729 -16.814 -10.448 0.42 16.23 804 SER C CA 1
ATOM 1290 C C . SER C 3 90 ? -0.706 -15.697 -10.309 1.00 16.60 804 SER C C 1
ATOM 1291 O O . SER C 3 90 ? -0.800 -14.662 -10.995 1.00 17.33 804 SER C O 1
ATOM 1296 N N . ILE C 3 91 ? 0.265 -15.885 -9.407 1.00 15.43 805 ILE C N 1
ATOM 1297 C CA . ILE C 3 91 ? 1.339 -14.916 -9.228 1.00 15.33 805 ILE C CA 1
ATOM 1298 C C . ILE C 3 91 ? 2.136 -14.771 -10.519 1.00 15.87 805 ILE C C 1
ATOM 1299 O O . ILE C 3 91 ? 2.424 -13.658 -10.975 1.00 17.20 805 ILE C O 1
ATOM 1304 N N . ASP C 3 92 ? 2.498 -15.895 -11.133 1.00 16.23 806 ASP C N 1
ATOM 1305 C CA . ASP C 3 92 ? 3.280 -15.828 -12.362 1.00 17.32 806 ASP C CA 1
ATOM 1306 C C . ASP C 3 92 ? 2.464 -15.230 -13.508 1.00 16.44 806 ASP C C 1
ATOM 1307 O O . ASP C 3 92 ? 2.982 -14.435 -14.308 1.00 17.91 806 ASP C O 1
ATOM 1312 N N . GLU C 3 93 ? 1.177 -15.568 -13.600 1.00 16.50 807 GLU C N 1
ATOM 1313 C CA . GLU C 3 93 ? 0.375 -14.967 -14.658 1.00 16.26 807 GLU C CA 1
ATOM 1314 C C . GLU C 3 93 ? 0.326 -13.453 -14.494 1.00 15.56 807 GLU C C 1
ATOM 1315 O O . GLU C 3 93 ? 0.404 -12.707 -15.479 1.00 17.86 807 GLU C O 1
ATOM 1321 N N . ARG C 3 94 ? 0.228 -12.977 -13.248 1.00 17.27 808 ARG C N 1
ATOM 1322 C CA . ARG C 3 94 ? 0.119 -11.536 -13.029 1.00 16.75 808 ARG C CA 1
ATOM 1323 C C . ARG C 3 94 ? 1.411 -10.822 -13.413 1.00 17.39 808 ARG C C 1
ATOM 1324 O O . ARG C 3 94 ? 1.371 -9.706 -13.939 1.00 18.95 808 ARG C O 1
ATOM 1332 N N . CYS C 3 95 ? 2.566 -11.460 -13.189 1.00 17.11 809 CYS C N 1
ATOM 1333 C CA . CYS C 3 95 ? 3.834 -10.862 -13.607 1.00 17.32 809 CYS C CA 1
ATOM 1334 C C . CYS C 3 95 ? 3.954 -10.775 -15.123 1.00 18.48 809 CYS C C 1
ATOM 1335 O O . CYS C 3 95 ? 4.475 -9.781 -15.648 1.00 21.06 809 CYS C O 1
ATOM 1338 N N . ARG C 3 96 ? 3.526 -11.812 -15.850 1.00 18.90 810 ARG C N 1
ATOM 1339 C CA . ARG C 3 96 ? 3.770 -11.854 -17.290 1.00 20.35 810 ARG C CA 1
ATOM 1340 C C . ARG C 3 96 ? 2.628 -11.287 -18.128 1.00 19.84 810 ARG C C 1
ATOM 1341 O O . ARG C 3 96 ? 2.765 -11.195 -19.361 1.00 21.70 810 ARG C O 1
ATOM 1349 N N . ARG C 3 97 ? 1.514 -10.924 -17.504 1.00 19.60 811 ARG C N 1
ATOM 1350 C CA . ARG C 3 97 ? 0.330 -10.497 -18.242 1.00 19.81 811 ARG C CA 1
ATOM 1351 C C . ARG C 3 97 ? 0.651 -9.320 -19.167 1.00 20.33 811 ARG C C 1
ATOM 1352 O O . ARG C 3 97 ? 1.102 -8.269 -18.688 1.00 22.80 811 ARG C O 1
ATOM 1360 N N . PRO C 3 98 ? 0.428 -9.436 -20.473 1.00 21.44 812 PRO C N 1
ATOM 1361 C CA . PRO C 3 98 ? 0.689 -8.295 -21.360 1.00 20.60 812 PRO C CA 1
ATOM 1362 C C . PRO C 3 98 ? -0.353 -7.203 -21.173 1.00 21.52 812 PRO C C 1
ATOM 1363 O O . PRO C 3 98 ? -1.528 -7.481 -20.933 1.00 23.46 812 PRO C O 1
ATOM 1367 N N . ASN C 3 99 ? 0.087 -5.944 -21.288 1.00 24.39 813 ASN C N 1
ATOM 1368 C CA . ASN C 3 99 ? -0.863 -4.840 -21.195 1.00 27.56 813 ASN C CA 1
ATOM 1369 C C . ASN C 3 99 ? -1.898 -4.886 -22.315 1.00 28.58 813 ASN C C 1
ATOM 1370 O O . ASN C 3 99 ? -3.044 -4.464 -22.121 1.00 30.80 813 ASN C O 1
ATOM 1375 N N . ARG C 3 100 ? -1.522 -5.394 -23.485 1.00 27.49 814 ARG C N 1
ATOM 1376 C CA . ARG C 3 100 ? -2.455 -5.582 -24.588 1.00 29.70 814 ARG C CA 1
ATOM 1377 C C . ARG C 3 100 ? -2.403 -7.030 -25.038 1.00 29.40 814 ARG C C 1
ATOM 1378 O O . ARG C 3 100 ? -1.317 -7.579 -25.250 1.00 30.36 814 ARG C O 1
ATOM 1386 N N . LYS C 3 101 ? -3.574 -7.645 -25.180 1.00 26.55 815 LYS C N 1
ATOM 1387 C CA . LYS C 3 101 ? -3.647 -8.985 -25.743 1.00 24.88 815 LYS C CA 1
ATOM 1388 C C . LYS C 3 101 ? -3.222 -8.960 -27.210 1.00 24.62 815 LYS C C 1
ATOM 1389 O O . LYS C 3 101 ? -3.525 -8.012 -27.945 1.00 27.28 815 LYS C O 1
ATOM 1395 N N . LYS C 3 102 ? -2.490 -10.000 -27.624 1.00 24.69 816 LYS C N 1
ATO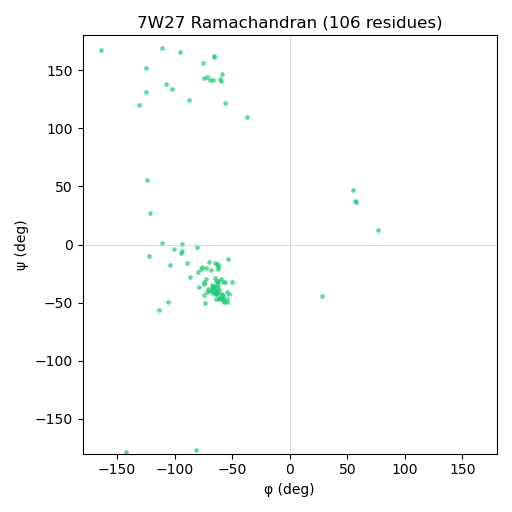M 1396 C CA . LYS C 3 102 ? -2.042 -10.113 -29.010 1.00 25.30 816 LYS C CA 1
ATOM 1397 C C . LYS C 3 102 ? -3.202 -9.975 -29.989 1.00 29.41 816 LYS C C 1
ATOM 1398 O O . LYS C 3 102 ? -3.079 -9.288 -31.012 1.00 29.18 816 LYS C O 1
ATOM 1404 N N . CYS C 3 103 ? -4.343 -10.614 -29.696 1.00 27.74 817 CYS C N 1
ATOM 1405 C CA . CYS C 3 103 ? -5.456 -10.545 -30.637 1.00 29.09 817 CYS C CA 1
ATOM 1406 C C . CYS C 3 103 ? -5.987 -9.123 -30.767 1.00 30.81 817 CYS C C 1
ATOM 1407 O O . CYS C 3 103 ? -6.504 -8.748 -31.828 1.00 34.01 817 CYS C O 1
ATOM 1410 N N . ASP C 3 104 ? -5.853 -8.313 -29.711 1.00 31.65 818 ASP C N 1
ATOM 1411 C CA . ASP C 3 104 ? -6.320 -6.931 -29.770 1.00 33.99 818 ASP C CA 1
ATOM 1412 C C . ASP C 3 104 ? -5.336 -6.038 -30.519 1.00 37.34 818 ASP C C 1
ATOM 1413 O O . ASP C 3 104 ? -5.751 -5.125 -31.245 1.00 38.50 818 ASP C O 1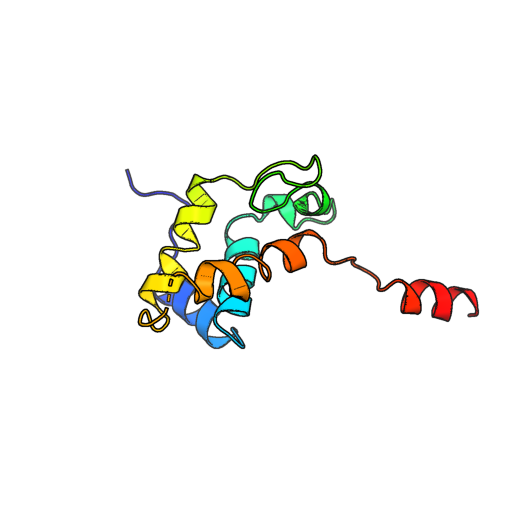
ATOM 1418 N N . ILE C 3 105 ? -4.033 -6.291 -30.365 1.00 35.92 819 ILE C N 1
ATOM 1419 C CA . ILE C 3 105 ? -3.035 -5.564 -31.145 1.00 37.16 819 ILE C CA 1
ATOM 1420 C C . ILE C 3 105 ? -3.288 -5.771 -32.632 1.00 40.10 819 ILE C C 1
ATOM 1421 O O . ILE C 3 105 ? -3.247 -4.828 -33.436 1.00 42.28 819 ILE C O 1
ATOM 1426 N N . LEU C 3 106 ? -3.559 -7.016 -33.022 1.00 40.28 820 LEU C N 1
ATOM 1427 C CA . LEU C 3 106 ? -3.779 -7.298 -34.438 1.00 42.48 820 LEU C CA 1
ATOM 1428 C C . LEU C 3 106 ? -5.133 -6.795 -34.913 1.00 48.13 820 LEU C C 1
ATOM 1429 O O . LEU C 3 106 ? -5.260 -6.359 -36.064 1.00 50.47 820 LEU C O 1
ATOM 1434 N N . LYS C 3 107 ? -6.146 -6.834 -34.045 1.00 53.83 821 LYS C N 1
ATOM 1435 C CA . LYS C 3 107 ? -7.470 -6.353 -34.427 1.00 62.37 821 LYS C CA 1
ATOM 1436 C C . LYS C 3 107 ? -7.457 -4.853 -34.693 1.00 67.70 821 LYS C C 1
ATOM 1437 O O . LYS C 3 107 ? -8.131 -4.374 -35.614 1.00 68.08 821 LYS C O 1
ATOM 1443 N N . LYS C 3 108 ? -6.680 -4.093 -33.915 1.00 72.02 822 LYS C N 1
ATOM 1444 C CA . LYS C 3 108 ? -6.577 -2.663 -34.185 1.00 77.13 822 LYS C CA 1
ATOM 1445 C C . LYS C 3 108 ? -5.715 -2.374 -35.411 1.00 80.69 822 LYS C C 1
ATOM 1446 O O . LYS C 3 108 ? -5.990 -1.416 -36.145 1.00 80.42 822 LYS C O 1
ATOM 1452 N N . ALA C 3 109 ? -4.699 -3.203 -35.671 1.00 83.98 823 ALA C N 1
ATOM 1453 C CA . ALA C 3 109 ? -3.855 -3.032 -36.852 1.00 86.83 823 ALA C CA 1
ATOM 1454 C C . ALA C 3 109 ? -4.648 -2.955 -38.154 1.00 92.53 823 ALA C C 1
ATOM 1455 O O . ALA C 3 109 ? -4.074 -2.589 -39.186 1.00 92.85 823 ALA C O 1
ATOM 1457 N N . LYS C 3 110 ? -5.938 -3.295 -38.132 1.00 96.90 824 LYS C N 1
ATOM 1458 C CA . LYS C 3 110 ? -6.826 -3.081 -39.266 1.00 101.97 824 LYS C CA 1
ATOM 1459 C C . LYS C 3 110 ? -7.446 -1.691 -39.254 1.00 110.74 824 LYS C C 1
ATOM 1460 O O . LYS C 3 110 ? -7.770 -1.154 -40.320 1.00 109.67 824 LYS C O 1
ATOM 1466 N N . LYS C 3 111 ? -7.614 -1.102 -38.074 0.00 121.70 825 LYS C N 1
ATOM 1467 C CA . LYS C 3 111 ? -8.250 0.201 -37.932 0.00 153.77 825 LYS C CA 1
ATOM 1468 C C . LYS C 3 111 ? -7.379 1.307 -38.517 0.00 133.20 825 LYS C C 1
ATOM 1469 O O . LYS C 3 111 ? -6.530 1.871 -37.827 0.00 101.73 825 LYS C O 1
#

Secondary structure (DSSP, 8-state):
---TT---HHHHHHHHTT-SSHHHHHHHHHHHH-GGGSSTT-GGGGEESS-TTT-EEP-HHHHHHHHHHHHHHS-----HHIIIIIHHHHHHHHH--SS-HHHHHHHTT-

Sequence (110 aa):
VPSPYLLSDKEVREIVQQSLSVGNFAARLLVRLFPELFTAENLRLQYNHSGACNKKQLDPTRLRLIRRHYVEAVYPVEKEEVWHYECIPSSIDERCRRPNRKKCDILKKAKK

Solvent-accessible surface area: 7729 Å² total

B-factor: mean 35.4, std 19.93, range [15.33, 153.77]

InterPro domains:
  IPR018379 BEN domain [PF10523] (265-340)
  IPR018379 BEN domain [PF10523] (409-480)
  IPR018379 BEN domain [PF10523] (572-646)
  IPR018379 BEN domain [PF10523] (738-812)
  IPR018379 BEN domain [PS51457] (242-343)
  IPR018379 BEN domain [PS51457] (387-487)
  IPR018379 BEN domain [PS51457] (548-650)
  IPR018379 BEN domain [PS51457] (715-816)
  IPR018379 BEN domain [SM01025] (264-343)
  IPR018379 BEN domain [SM01025] (408-487)
  IPR018379 BEN domain [SM01025] (571-650)
  IPR018379 BEN domain [SM01025] (737-816)
  IPR033583 BEN domain-containing protein 3 [PTHR28665] (1-828)

Organism: Homo sapiens (NCBI:txid9606)

Foldseek 3Di:
DDDPLDDDPVRLVVLVVVAPDLQSSLQSSLCSRCVVCPDPVNVLLQEACPCPPVGHHPDVVSNVVSVVSSPVPDDDPDVCCVVPRNRVSNRCSSNPDPDDPVRVVVVVVD

GO terms:
  GO:0000182 rDNA binding (F, IDA)
  GO:0000792 heterochromatin (C, IDA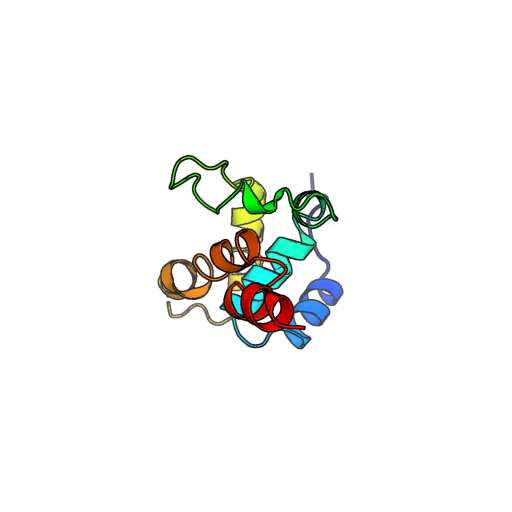)
  GO:0005730 nucleolus (C, IDA)
  GO:1903580 positive regulation of ATP metabolic process (P, IDA)
  GO:0051260 protein homooligomerization (P, IDA)
  GO:0000122 negative regulation of transcription by RNA polymerase II (P, IDA)
  GO:0005634 nucleus (C, EXP)
  GO:0006346 DNA methylation-dependent constitutive heterochromatin formation (P, IMP)
  GO:0000183 rDNA heterochromatin formation (P, IMP)
  GO:0005515 protein binding (F, IPI)

Nearest PDB structures (foldseek):
  7w27-assembly1_C  TM=1.009E+00  e=4.260E-17  Homo sapiens
  7v9i-assembly1_A  TM=9.835E-01  e=8.647E-14  Mus musculus
  7v9g-assembly1_D  TM=6.685E-01  e=6.129E-13  Mus musculus
  7v9g-assembly2_J  TM=7.554E-01  e=6.713E-12  Mus musculus
  7v9g-assembly2_G  TM=6.816E-01  e=1.463E-12  Mus musculus